Protein AF-A0A651EY74-F1 (afdb_monomer_lite)

pLDDT: mean 70.33, std 15.28, range [47.41, 93.62]

Sequence (101 aa):
MESTLVLASSGMRDMDVFIMVAQLVGLLLIFLMLVGVPSYVVLRSKRESEQTKREIAAYVAEGSITPEQGIEMLKAMGSDRKGITARLMDSYEAGSGCSKR

Structure (mmCIF, N/CA/C/O backbone):
data_AF-A0A651EY74-F1
#
_entry.id   AF-A0A651EY74-F1
#
loop_
_atom_site.group_PDB
_atom_site.id
_atom_site.type_symbol
_atom_site.label_atom_id
_atom_site.label_alt_id
_atom_site.label_comp_id
_atom_site.label_asym_id
_atom_site.label_entity_id
_atom_site.label_seq_id
_atom_site.pdbx_PDB_ins_code
_atom_site.Cartn_x
_atom_site.Cartn_y
_atom_site.Cartn_z
_atom_site.occupancy
_atom_site.B_iso_or_equiv
_atom_site.auth_seq_id
_atom_site.auth_comp_id
_atom_site.auth_asym_id
_atom_site.auth_atom_id
_atom_site.pdbx_PDB_model_num
ATOM 1 N N . MET A 1 1 ? 41.252 28.414 -26.470 1.00 50.12 1 MET A N 1
ATOM 2 C CA . MET A 1 1 ? 39.778 28.280 -26.518 1.00 50.12 1 MET A CA 1
ATOM 3 C C . MET A 1 1 ? 39.433 27.201 -27.540 1.00 50.12 1 MET A C 1
ATOM 5 O O . MET A 1 1 ? 38.901 27.505 -28.593 1.00 50.12 1 MET A O 1
ATOM 9 N N . GLU A 1 2 ? 39.793 25.947 -27.256 1.00 52.22 2 GLU A N 1
ATOM 10 C CA . GLU A 1 2 ? 39.700 24.838 -28.232 1.00 52.22 2 GLU A CA 1
ATOM 11 C C . GLU A 1 2 ? 38.905 23.640 -27.679 1.00 52.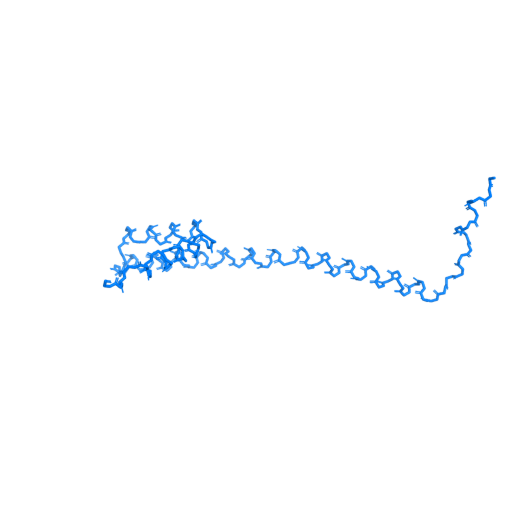22 2 GLU A C 1
ATOM 13 O O . GLU A 1 2 ? 38.902 22.554 -28.243 1.00 52.22 2 GLU A O 1
ATOM 18 N N . SER A 1 3 ?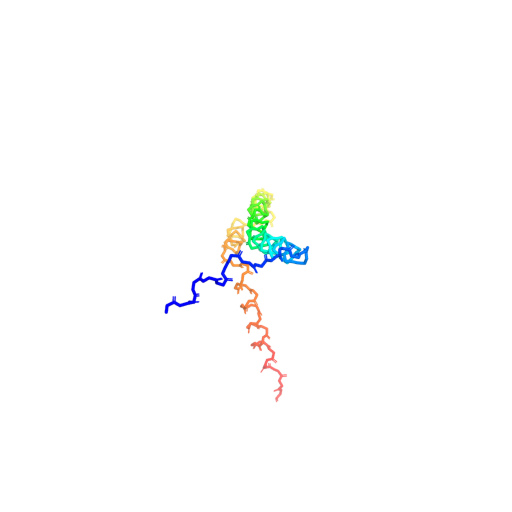 38.199 23.831 -26.560 1.00 53.38 3 SER A N 1
ATOM 19 C CA . SER A 1 3 ? 37.596 22.736 -25.785 1.00 53.38 3 SER A CA 1
ATOM 20 C C . SER A 1 3 ? 36.108 22.498 -26.066 1.00 53.38 3 SER A C 1
ATOM 22 O O . SER A 1 3 ? 35.521 21.599 -25.476 1.00 53.38 3 SER A O 1
ATOM 24 N N . THR A 1 4 ? 35.469 23.274 -26.943 1.00 56.44 4 THR A N 1
ATOM 25 C CA . THR A 1 4 ? 34.023 23.149 -27.219 1.00 56.44 4 THR A CA 1
ATOM 26 C C . THR A 1 4 ? 33.699 22.327 -28.470 1.00 56.44 4 THR A C 1
ATOM 28 O O . THR A 1 4 ? 32.534 22.024 -28.710 1.00 56.44 4 THR A O 1
ATOM 31 N N . LEU A 1 5 ? 34.710 21.891 -29.233 1.00 51.03 5 LEU A N 1
ATOM 32 C CA . LEU A 1 5 ? 34.552 21.118 -30.478 1.00 51.03 5 LEU A CA 1
ATOM 33 C C . LEU A 1 5 ? 34.592 19.590 -30.259 1.00 51.03 5 LEU A C 1
ATOM 35 O O . LEU A 1 5 ? 34.747 18.828 -31.202 1.00 51.03 5 LEU A O 1
ATOM 39 N N . VAL A 1 6 ? 34.445 19.113 -29.019 1.00 53.00 6 VAL A N 1
ATOM 40 C CA . VAL A 1 6 ? 34.452 17.666 -28.703 1.00 53.00 6 VAL A CA 1
ATOM 41 C C . VAL A 1 6 ? 33.044 17.046 -28.749 1.00 53.00 6 VAL A C 1
ATOM 43 O O . VAL A 1 6 ? 32.905 15.829 -28.740 1.00 53.00 6 VAL A O 1
ATOM 46 N N . LEU A 1 7 ? 31.978 17.846 -28.877 1.00 52.22 7 LEU A N 1
ATOM 47 C CA . LEU A 1 7 ? 30.594 17.342 -28.861 1.00 52.22 7 LEU A CA 1
ATOM 48 C C . LEU A 1 7 ? 29.949 17.123 -30.241 1.00 52.22 7 LEU A C 1
ATOM 50 O O . LEU A 1 7 ? 28.810 16.671 -30.298 1.00 52.22 7 LEU A O 1
ATOM 54 N N . ALA A 1 8 ? 30.642 17.406 -31.348 1.00 51.81 8 ALA A N 1
ATOM 55 C CA . ALA A 1 8 ? 30.048 17.323 -32.691 1.00 51.81 8 ALA A CA 1
ATOM 56 C C . ALA A 1 8 ? 30.471 16.095 -33.521 1.00 51.81 8 ALA A C 1
ATOM 58 O O . ALA A 1 8 ? 30.041 15.962 -34.661 1.00 51.81 8 ALA A O 1
ATOM 59 N N . SER A 1 9 ? 31.303 15.190 -32.993 1.00 56.38 9 SER A N 1
ATOM 60 C CA . SER A 1 9 ? 31.809 14.055 -33.777 1.00 56.38 9 SER A CA 1
ATOM 61 C C . SER A 1 9 ? 32.014 12.798 -32.934 1.00 56.38 9 SER A C 1
ATOM 63 O O . SER A 1 9 ? 33.112 12.250 -32.864 1.00 56.38 9 SER A O 1
ATOM 65 N N . SER A 1 10 ? 30.941 12.295 -32.333 1.00 54.91 10 SER A N 1
ATOM 66 C CA . SER A 1 10 ? 30.868 10.870 -32.012 1.00 54.91 10 SER A CA 1
ATOM 67 C C . SER A 1 10 ? 29.963 10.239 -33.052 1.00 54.91 10 SER A C 1
ATOM 69 O O . SER A 1 10 ? 28.744 10.376 -32.983 1.00 54.91 10 SER A O 1
ATOM 71 N N . GLY A 1 11 ? 30.568 9.597 -34.054 1.00 58.38 11 GLY A N 1
ATOM 72 C CA . GLY A 1 11 ? 29.848 8.691 -34.938 1.00 58.38 11 GLY A CA 1
ATOM 73 C C . GLY A 1 11 ? 29.050 7.729 -34.068 1.00 58.38 11 GLY A C 1
ATOM 74 O O . GLY A 1 11 ? 29.631 7.001 -33.265 1.00 58.38 11 GLY A O 1
ATOM 75 N N . MET A 1 12 ? 27.728 7.824 -34.174 1.00 59.19 12 MET A N 1
ATOM 76 C CA . MET A 1 12 ? 26.759 7.050 -33.411 1.00 59.19 12 MET A CA 1
ATOM 77 C C . MET A 1 12 ? 26.998 5.571 -33.728 1.00 59.19 12 MET A C 1
ATOM 79 O O . MET A 1 12 ? 26.537 5.060 -34.745 1.00 59.19 12 MET A O 1
ATOM 83 N N . ARG A 1 13 ? 27.804 4.892 -32.910 1.00 69.06 13 ARG A N 1
ATOM 84 C CA . ARG A 1 13 ? 27.929 3.437 -32.973 1.00 69.06 13 ARG A CA 1
ATOM 85 C C . ARG A 1 13 ? 26.630 2.884 -32.413 1.00 69.06 13 ARG A C 1
ATOM 87 O O . ARG A 1 13 ? 26.145 3.403 -31.410 1.00 69.06 13 ARG A O 1
ATOM 94 N N . ASP A 1 14 ? 26.086 1.828 -33.012 1.00 74.06 14 ASP A N 1
ATOM 95 C CA . ASP A 1 14 ? 24.843 1.200 -32.541 1.00 74.06 14 ASP A CA 1
ATOM 96 C C . ASP A 1 14 ? 24.860 0.933 -31.022 1.00 74.06 14 ASP A C 1
ATOM 98 O O . ASP A 1 14 ? 23.845 1.085 -30.347 1.00 74.06 14 ASP A O 1
ATOM 102 N N . MET A 1 15 ? 26.039 0.648 -30.448 1.00 71.88 15 MET A N 1
ATOM 103 C CA . MET A 1 15 ? 26.236 0.507 -29.000 1.00 71.88 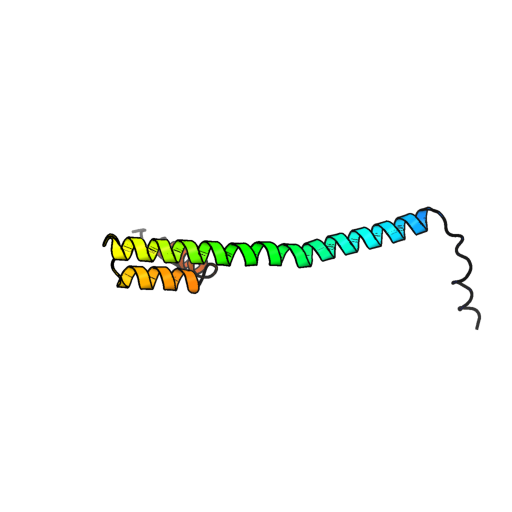15 MET A CA 1
ATOM 104 C C . MET A 1 15 ? 25.824 1.729 -28.164 1.00 71.88 15 MET A C 1
ATOM 106 O O . MET A 1 15 ? 25.258 1.539 -27.092 1.00 71.88 15 MET A O 1
ATOM 110 N N . ASP A 1 16 ? 26.065 2.960 -28.619 1.00 81.12 16 ASP A N 1
ATOM 111 C CA . ASP A 1 16 ? 25.702 4.170 -27.865 1.00 81.12 16 ASP A CA 1
ATOM 112 C C . ASP A 1 16 ? 24.172 4.348 -27.814 1.00 81.12 16 ASP A C 1
ATOM 114 O O . ASP A 1 16 ? 23.613 4.744 -26.787 1.00 81.12 16 ASP A O 1
ATOM 118 N N . VAL A 1 17 ? 23.476 3.956 -28.890 1.00 81.75 17 VAL A N 1
ATOM 119 C CA . VAL A 1 17 ? 22.006 3.924 -28.944 1.00 81.75 17 VAL A CA 1
ATOM 120 C C . VAL A 1 17 ? 21.460 2.854 -27.997 1.00 81.75 17 VAL A C 1
ATOM 122 O O . VAL A 1 17 ? 20.540 3.133 -27.226 1.00 81.75 17 VAL A O 1
ATOM 125 N N . PHE A 1 18 ? 22.054 1.655 -27.982 1.00 83.06 18 PHE A N 1
ATOM 126 C CA . PHE A 1 18 ? 21.669 0.597 -27.042 1.00 83.06 18 PHE A CA 1
ATOM 127 C C . PHE A 1 18 ? 21.844 1.022 -25.581 1.00 83.06 18 PHE A C 1
ATOM 129 O O . PHE A 1 18 ? 20.960 0.759 -24.766 1.00 83.06 18 PHE A O 1
ATOM 136 N N . ILE A 1 19 ? 22.942 1.709 -25.251 1.00 87.50 19 ILE A N 1
ATOM 137 C CA . ILE A 1 19 ? 23.200 2.202 -23.892 1.00 87.50 19 ILE A CA 1
ATOM 138 C C . ILE A 1 19 ? 22.159 3.254 -23.494 1.00 87.50 19 ILE A C 1
ATOM 140 O O . ILE A 1 19 ? 21.580 3.147 -22.413 1.00 87.50 19 ILE A O 1
ATOM 144 N N . MET A 1 20 ? 21.844 4.219 -24.367 1.00 86.44 20 MET A N 1
ATOM 145 C CA . MET A 1 20 ? 20.798 5.213 -24.085 1.00 86.44 20 MET A CA 1
ATOM 146 C C . MET A 1 20 ? 19.430 4.567 -23.845 1.00 86.44 20 MET A C 1
ATOM 148 O O . MET A 1 20 ? 18.743 4.916 -22.884 1.00 86.44 20 MET A O 1
ATOM 152 N N . VAL A 1 21 ? 19.038 3.612 -24.694 1.00 88.00 21 VAL A N 1
ATOM 153 C CA . VAL A 1 21 ? 17.749 2.917 -24.572 1.00 88.00 21 VAL A CA 1
ATOM 154 C C . VAL A 1 21 ? 17.701 2.086 -23.289 1.00 88.00 21 VAL A C 1
ATOM 156 O O . VAL A 1 21 ? 16.714 2.154 -22.556 1.00 88.00 21 VAL A O 1
ATOM 159 N N . ALA A 1 22 ? 18.773 1.358 -22.965 1.00 88.88 22 ALA A N 1
ATOM 160 C CA . ALA A 1 22 ? 18.861 0.567 -21.741 1.00 88.88 22 ALA A CA 1
ATOM 161 C C . ALA A 1 22 ? 18.746 1.439 -20.479 1.00 88.88 22 ALA A C 1
ATOM 163 O O . ALA A 1 22 ? 18.013 1.087 -19.552 1.00 88.88 22 ALA A O 1
ATOM 164 N N . GLN A 1 23 ? 19.401 2.604 -20.464 1.00 91.25 23 GLN A N 1
ATOM 165 C CA . GLN A 1 23 ? 19.328 3.557 -19.354 1.00 91.25 23 GLN A CA 1
ATOM 166 C C . GLN A 1 23 ? 17.892 4.061 -19.135 1.00 91.25 23 GLN A C 1
ATOM 168 O O . GLN A 1 23 ? 17.421 4.158 -18.000 1.00 91.25 23 GLN A O 1
ATOM 173 N N . LEU A 1 24 ? 17.186 4.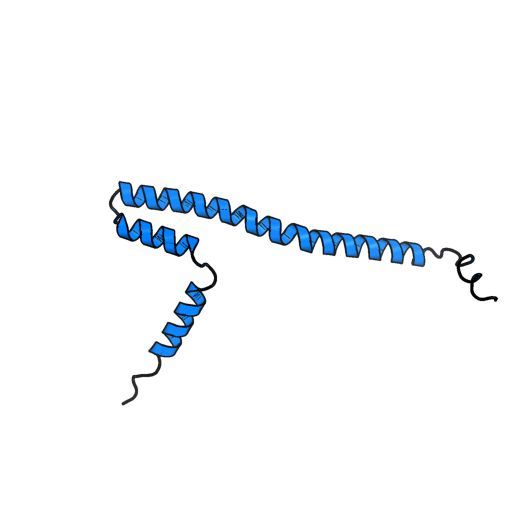361 -20.228 1.00 91.62 24 LEU A N 1
ATOM 174 C CA . LEU A 1 24 ? 15.840 4.930 -20.205 1.00 91.62 24 LEU A CA 1
ATOM 175 C C . LEU A 1 24 ? 14.802 3.895 -19.747 1.00 91.62 24 LEU A C 1
ATOM 177 O O . LEU A 1 24 ? 13.961 4.196 -18.899 1.00 91.62 24 LEU A O 1
ATOM 181 N N . VAL A 1 25 ? 14.917 2.651 -20.225 1.00 93.62 25 VAL A N 1
ATOM 182 C CA . VAL A 1 25 ? 14.091 1.523 -19.761 1.00 93.62 25 VAL A CA 1
ATOM 183 C C . VAL A 1 25 ? 14.360 1.215 -18.286 1.00 93.62 25 VAL A C 1
ATOM 185 O O . VAL A 1 25 ? 13.417 1.028 -17.517 1.00 93.62 25 VAL A O 1
ATOM 188 N N . GLY A 1 26 ? 15.627 1.212 -17.863 1.00 92.75 26 GLY A N 1
ATOM 189 C CA . GLY A 1 26 ? 16.004 0.979 -16.469 1.00 92.75 26 GLY A CA 1
ATOM 190 C C . GLY A 1 26 ? 15.419 2.025 -15.517 1.00 92.75 26 GLY A C 1
ATOM 191 O O . GLY A 1 26 ? 14.793 1.670 -14.517 1.00 92.75 26 GLY A O 1
ATOM 192 N N . LEU A 1 27 ? 15.548 3.312 -15.854 1.00 92.38 27 LEU A N 1
ATOM 193 C CA . LEU A 1 27 ? 14.967 4.401 -15.063 1.00 92.38 27 LEU A CA 1
ATOM 194 C C . LEU A 1 27 ? 13.439 4.325 -15.005 1.00 92.38 27 LEU A C 1
ATOM 196 O O . LEU A 1 27 ? 12.862 4.531 -13.938 1.00 92.38 27 LEU A O 1
ATOM 200 N N . LEU A 1 28 ? 12.783 3.978 -16.116 1.00 90.88 28 LEU A N 1
ATOM 201 C CA . LEU A 1 28 ? 11.333 3.806 -16.161 1.00 90.88 28 LEU A CA 1
ATOM 202 C C . LEU A 1 28 ? 10.865 2.679 -15.228 1.00 90.88 28 LEU A C 1
ATOM 204 O O . LEU A 1 28 ? 9.906 2.862 -14.482 1.00 90.88 28 LEU A O 1
ATOM 208 N N . LEU A 1 29 ? 11.552 1.533 -15.224 1.00 87.62 29 LEU A N 1
ATOM 209 C CA . LEU A 1 29 ? 11.224 0.410 -14.340 1.00 87.62 29 LEU A CA 1
ATOM 210 C C . LEU A 1 29 ? 11.415 0.762 -12.861 1.00 87.62 29 LEU A C 1
ATOM 212 O O . LEU A 1 29 ? 10.554 0.445 -12.039 1.00 87.62 29 LEU A O 1
ATOM 216 N N . ILE A 1 30 ? 12.508 1.452 -12.524 1.00 87.56 30 ILE A N 1
ATOM 217 C CA . ILE A 1 30 ? 12.771 1.925 -11.157 1.00 87.56 30 ILE A CA 1
ATOM 218 C C . ILE A 1 30 ? 11.676 2.904 -10.717 1.00 87.56 30 ILE A C 1
ATOM 220 O O . ILE A 1 30 ? 11.141 2.780 -9.614 1.00 87.56 30 ILE A O 1
ATOM 224 N N . PHE A 1 31 ? 11.288 3.834 -11.590 1.00 87.31 31 PHE A N 1
ATOM 225 C CA . PHE A 1 31 ? 10.217 4.790 -11.324 1.00 87.31 31 PHE A CA 1
ATOM 226 C C . PHE A 1 31 ? 8.861 4.097 -11.118 1.00 87.31 31 PHE A C 1
ATOM 228 O O . PHE A 1 31 ? 8.149 4.395 -10.159 1.00 87.31 31 PHE A O 1
ATOM 235 N N . LEU A 1 32 ? 8.524 3.115 -11.960 1.00 82.50 32 LEU A N 1
ATOM 236 C CA . LEU A 1 32 ? 7.304 2.316 -11.820 1.00 82.50 32 LEU A CA 1
ATOM 237 C C . LEU A 1 32 ? 7.288 1.498 -10.524 1.00 82.50 32 LEU A C 1
ATOM 239 O O . LEU A 1 32 ? 6.242 1.401 -9.889 1.00 82.50 32 LEU A O 1
ATOM 243 N N . MET A 1 33 ? 8.426 0.952 -10.093 1.00 80.44 33 MET A N 1
ATOM 244 C CA . MET A 1 33 ? 8.542 0.275 -8.796 1.00 80.44 33 MET A CA 1
ATOM 245 C C . MET A 1 33 ? 8.345 1.250 -7.629 1.00 80.44 33 MET A C 1
ATOM 247 O O . MET A 1 33 ? 7.576 0.967 -6.713 1.00 80.44 33 MET A O 1
ATOM 251 N N . LEU A 1 34 ? 8.969 2.428 -7.678 1.00 76.81 34 LEU A N 1
ATOM 252 C CA . LEU A 1 34 ? 8.841 3.449 -6.634 1.00 76.81 34 LEU A CA 1
ATOM 253 C C . LEU A 1 34 ? 7.408 3.980 -6.489 1.00 76.81 34 LEU A C 1
ATOM 255 O O . LEU A 1 34 ? 6.951 4.201 -5.371 1.00 76.81 34 LEU A O 1
ATOM 259 N N . VAL A 1 35 ? 6.691 4.171 -7.599 1.00 75.69 35 VAL A N 1
ATOM 260 C CA . VAL A 1 35 ? 5.328 4.736 -7.601 1.00 75.69 35 VAL A CA 1
ATOM 261 C C . VAL A 1 35 ? 4.246 3.652 -7.461 1.00 75.69 35 VAL A C 1
ATOM 263 O O . VAL A 1 35 ? 3.214 3.862 -6.813 1.00 75.69 35 VAL A O 1
ATOM 266 N N . GLY A 1 36 ? 4.472 2.470 -8.036 1.00 62.06 36 GLY A N 1
ATOM 267 C CA . GLY A 1 36 ? 3.505 1.371 -8.082 1.00 62.06 36 GLY A CA 1
ATOM 268 C C . GLY A 1 36 ? 3.394 0.583 -6.776 1.00 62.06 36 GLY A C 1
ATOM 269 O O . GLY A 1 36 ? 2.288 0.229 -6.363 1.00 62.06 36 GLY A O 1
ATOM 270 N N . VAL A 1 37 ? 4.511 0.354 -6.081 1.00 61.00 37 VAL A N 1
ATOM 271 C CA . VAL A 1 37 ? 4.538 -0.419 -4.827 1.00 61.00 37 VAL A CA 1
ATOM 272 C C . VAL A 1 37 ? 3.737 0.241 -3.689 1.00 61.00 37 VAL A C 1
ATOM 274 O O . VAL A 1 37 ? 2.907 -0.451 -3.089 1.00 61.00 37 VAL A O 1
ATOM 277 N N . PRO A 1 38 ? 3.879 1.548 -3.381 1.00 56.09 38 PRO A N 1
ATOM 278 C CA . PRO A 1 38 ? 3.104 2.157 -2.298 1.00 56.09 38 PRO A CA 1
ATOM 279 C C . PRO A 1 38 ? 1.604 2.229 -2.621 1.00 56.09 38 PRO A C 1
ATOM 281 O O . PRO A 1 38 ? 0.772 2.072 -1.726 1.00 56.09 38 PRO A O 1
ATOM 284 N N . SER A 1 39 ? 1.240 2.383 -3.897 1.00 51.72 39 SER A N 1
ATOM 285 C CA . SER A 1 39 ? -0.162 2.456 -4.326 1.00 51.72 39 SER A CA 1
ATOM 286 C C . SER A 1 39 ? -0.903 1.126 -4.142 1.00 51.72 39 SER A C 1
ATOM 288 O O . SER A 1 39 ? -2.065 1.113 -3.730 1.00 51.72 39 SER A O 1
ATOM 290 N N . TYR A 1 40 ? -0.232 -0.006 -4.375 1.00 53.22 40 TYR A N 1
ATOM 291 C CA . TYR A 1 40 ? -0.853 -1.327 -4.252 1.00 53.22 40 TYR A CA 1
ATOM 292 C C . TYR A 1 40 ? -1.160 -1.708 -2.793 1.00 53.22 40 TYR A C 1
ATOM 294 O O . TYR A 1 40 ? -2.204 -2.293 -2.496 1.00 53.22 40 TYR A O 1
ATOM 302 N N . VAL A 1 41 ? -0.283 -1.331 -1.858 1.00 54.56 41 VAL A N 1
ATOM 303 C CA . VAL A 1 41 ? -0.434 -1.662 -0.430 1.00 54.56 41 VAL A CA 1
ATOM 304 C C . VAL A 1 41 ? -1.473 -0.763 0.254 1.00 54.56 41 VAL A C 1
ATOM 306 O O . VAL A 1 41 ? -2.256 -1.233 1.081 1.00 54.56 41 VAL A O 1
ATOM 309 N N . VAL A 1 42 ? -1.549 0.517 -0.124 1.00 53.31 42 VAL A N 1
ATOM 310 C CA . VAL A 1 42 ? -2.488 1.475 0.488 1.00 53.31 42 VAL A CA 1
ATOM 311 C C . VAL A 1 42 ? -3.942 1.210 0.076 1.00 53.31 42 VAL A C 1
ATOM 313 O O . VAL A 1 42 ? -4.851 1.373 0.893 1.00 53.31 42 VAL A O 1
ATOM 316 N N . LEU A 1 43 ? -4.186 0.753 -1.156 1.00 52.88 43 LEU A N 1
ATOM 317 C CA . LEU A 1 43 ? -5.547 0.486 -1.641 1.00 52.88 43 LEU A CA 1
ATOM 318 C C . LEU A 1 43 ? -6.179 -0.778 -1.034 1.00 52.88 43 LEU A C 1
ATOM 320 O O . LEU A 1 43 ? -7.395 -0.803 -0.835 1.00 52.88 43 LEU A O 1
ATOM 324 N N . ARG A 1 44 ? -5.391 -1.806 -0.683 1.00 51.72 44 ARG A N 1
ATOM 325 C CA . ARG A 1 44 ? -5.922 -3.008 -0.007 1.00 51.72 44 ARG A CA 1
ATOM 326 C C . ARG A 1 44 ? -6.321 -2.755 1.445 1.00 51.72 44 ARG A C 1
ATOM 328 O O . ARG A 1 44 ? -7.373 -3.224 1.869 1.00 51.72 44 ARG A O 1
ATOM 335 N N . SER A 1 45 ? -5.538 -1.961 2.173 1.00 54.62 45 SER A N 1
ATOM 336 C CA . SER A 1 45 ? -5.749 -1.731 3.611 1.00 54.62 45 SER A CA 1
ATOM 337 C C . SER A 1 45 ? -7.121 -1.114 3.932 1.00 54.62 45 SER A C 1
ATOM 339 O O . SER A 1 45 ? -7.757 -1.457 4.930 1.00 54.62 45 SER A O 1
ATOM 341 N N . LYS A 1 46 ? -7.647 -0.256 3.044 1.00 57.84 46 LYS A N 1
ATOM 342 C CA . LYS A 1 46 ? -8.965 0.370 3.241 1.00 57.84 46 LYS A CA 1
ATOM 343 C C . LYS A 1 46 ? -10.122 -0.629 3.152 1.00 57.84 46 LYS A C 1
ATOM 345 O O . LYS A 1 46 ? -11.043 -0.544 3.956 1.00 57.84 46 LYS A O 1
ATOM 350 N N . ARG A 1 47 ? -10.061 -1.591 2.224 1.00 60.88 47 ARG A N 1
ATOM 351 C CA . ARG A 1 47 ? -11.144 -2.573 2.026 1.00 60.88 47 ARG A CA 1
ATOM 352 C C . ARG A 1 47 ? -11.227 -3.579 3.169 1.00 60.88 47 ARG A C 1
ATOM 354 O O . ARG A 1 47 ? -12.322 -3.860 3.642 1.00 60.88 47 ARG A O 1
ATOM 361 N N . GLU A 1 48 ? -10.079 -4.060 3.641 1.00 64.25 48 GLU A N 1
ATOM 362 C CA . GLU A 1 48 ? -10.013 -4.998 4.772 1.00 64.25 48 GLU A CA 1
ATOM 363 C C . GLU A 1 48 ? -10.590 -4.364 6.047 1.00 64.25 48 GLU A C 1
ATOM 365 O O . GLU A 1 48 ? -11.396 -4.969 6.748 1.00 64.25 48 GLU A O 1
ATOM 370 N N . SER A 1 49 ? -10.263 -3.092 6.291 1.00 71.25 49 SER A N 1
ATOM 371 C CA . SER A 1 49 ? -10.750 -2.347 7.458 1.00 71.25 49 SER A CA 1
ATOM 372 C C . SER A 1 49 ? -12.272 -2.175 7.465 1.00 71.25 49 SER A C 1
ATOM 374 O O . SER A 1 49 ? -12.902 -2.183 8.521 1.00 71.25 49 SER A O 1
ATOM 376 N N . GLU A 1 50 ? -12.878 -1.971 6.295 1.00 75.31 50 GLU A N 1
ATOM 377 C CA . GLU A 1 50 ? -14.328 -1.799 6.178 1.00 75.31 50 GLU A CA 1
ATOM 378 C C . GLU A 1 50 ? -15.093 -3.108 6.381 1.00 75.31 50 GLU A C 1
ATOM 380 O O . GLU A 1 50 ? -16.176 -3.086 6.965 1.00 75.31 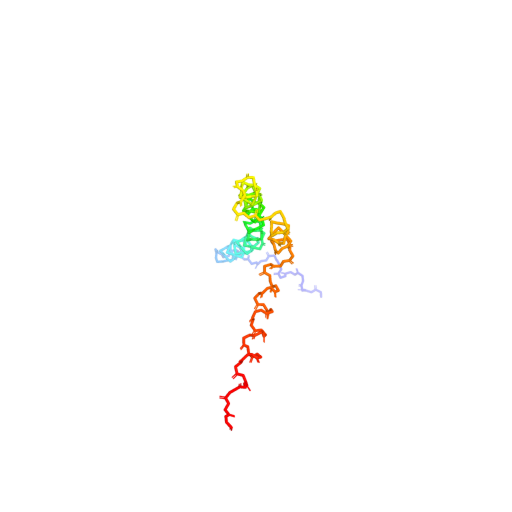50 GLU A O 1
ATOM 385 N N . GLN A 1 51 ? -14.535 -4.239 5.944 1.00 79.62 51 GLN A N 1
ATOM 386 C CA . GLN A 1 51 ? -15.143 -5.554 6.150 1.00 79.62 51 GLN A CA 1
ATOM 387 C C . GLN A 1 51 ? -15.139 -5.943 7.629 1.00 79.62 51 GLN A C 1
ATOM 389 O O . GLN A 1 51 ? -16.201 -6.226 8.180 1.00 79.62 51 GLN A O 1
ATOM 394 N N . THR A 1 52 ? -14.000 -5.825 8.315 1.00 81.50 52 THR A N 1
ATOM 395 C CA . THR A 1 52 ? -13.910 -6.186 9.738 1.00 81.50 52 THR A CA 1
ATOM 396 C C . THR A 1 52 ? -14.799 -5.311 10.628 1.00 81.50 52 THR A C 1
ATOM 398 O O . THR A 1 52 ? -15.386 -5.802 11.587 1.00 81.50 52 THR A O 1
ATOM 401 N N . LYS A 1 53 ? -15.001 -4.027 10.293 1.00 84.44 53 LYS A N 1
ATOM 402 C CA . LYS A 1 53 ? -15.968 -3.162 11.002 1.00 84.44 53 LYS A CA 1
ATOM 403 C C . LYS A 1 53 ? -17.401 -3.693 10.933 1.00 84.44 53 LYS A C 1
ATOM 405 O O . LYS A 1 53 ? -18.140 -3.580 11.908 1.00 84.44 53 LYS A O 1
ATOM 410 N N . ARG A 1 54 ? -17.799 -4.250 9.785 1.00 85.56 54 ARG A N 1
ATOM 411 C CA . ARG A 1 54 ? -19.136 -4.831 9.591 1.00 85.56 54 ARG A CA 1
ATOM 412 C C . ARG A 1 54 ? -19.286 -6.147 10.342 1.00 85.56 54 ARG A C 1
ATOM 414 O O . ARG A 1 54 ? -20.338 -6.385 10.918 1.00 85.56 54 ARG A O 1
ATOM 421 N N . GLU A 1 55 ? -18.234 -6.955 10.375 1.00 87.12 55 GLU A N 1
ATOM 422 C CA . GLU A 1 55 ? -18.205 -8.207 11.137 1.00 87.12 55 GLU A CA 1
ATOM 423 C C . GLU A 1 55 ? -18.323 -7.947 12.641 1.00 87.12 55 GLU A C 1
ATOM 425 O O . GLU A 1 55 ? -19.170 -8.542 13.297 1.00 87.12 55 GLU A O 1
ATOM 430 N N . ILE A 1 56 ? -17.564 -6.984 13.179 1.00 86.12 56 ILE A N 1
ATOM 431 C CA . ILE A 1 56 ? -17.668 -6.590 14.593 1.00 86.12 56 ILE A CA 1
ATOM 432 C C . ILE A 1 56 ? -19.091 -6.113 14.918 1.00 86.12 56 ILE A C 1
ATOM 434 O O . ILE A 1 56 ? -19.643 -6.490 15.947 1.00 86.12 56 ILE A O 1
ATOM 438 N N . ALA A 1 57 ? -19.717 -5.329 14.034 1.00 87.25 57 ALA A N 1
ATOM 439 C CA . ALA A 1 57 ? -21.099 -4.890 14.229 1.00 87.25 57 ALA A CA 1
ATOM 440 C C . ALA A 1 57 ? -22.099 -6.061 14.226 1.00 87.25 57 ALA A C 1
ATOM 442 O O . ALA A 1 57 ? -23.039 -6.049 15.020 1.00 87.25 57 ALA A O 1
ATOM 443 N N . ALA A 1 58 ? -21.887 -7.073 13.379 1.00 91.56 58 ALA A N 1
ATOM 444 C CA . ALA A 1 58 ? -22.708 -8.281 13.366 1.00 91.56 58 ALA A CA 1
ATOM 445 C C . ALA A 1 58 ? -22.553 -9.074 14.673 1.00 91.56 58 ALA A C 1
ATOM 447 O O . ALA A 1 58 ? -23.556 -9.404 15.292 1.00 91.56 58 ALA A O 1
ATOM 448 N N . TYR A 1 59 ? -21.325 -9.276 15.160 1.00 87.50 59 TYR A N 1
ATOM 449 C CA . TYR A 1 59 ? -21.074 -9.981 16.424 1.00 87.50 59 TYR A CA 1
ATOM 450 C C . TYR A 1 59 ? -21.644 -9.260 17.651 1.00 87.50 59 TYR A C 1
ATOM 452 O O . TYR A 1 59 ? -22.119 -9.902 18.588 1.00 87.50 59 TYR A O 1
ATOM 460 N N . VAL A 1 60 ? -21.654 -7.924 17.636 1.00 88.38 60 VAL A N 1
ATOM 461 C CA . VAL A 1 60 ? -22.317 -7.129 18.679 1.00 88.38 60 VAL A CA 1
ATOM 462 C C . VAL A 1 60 ? -23.842 -7.257 18.582 1.00 88.38 60 VAL A C 1
ATOM 464 O O . VAL A 1 60 ? -24.506 -7.381 19.607 1.00 88.38 60 VAL A O 1
ATOM 467 N N . ALA A 1 61 ? -24.409 -7.271 17.371 1.00 88.12 61 ALA A N 1
ATOM 468 C CA . ALA A 1 61 ? -25.849 -7.447 17.165 1.00 88.12 61 ALA A CA 1
ATOM 469 C C . ALA A 1 61 ? -26.336 -8.868 17.510 1.00 88.12 61 ALA A C 1
ATOM 471 O O . ALA A 1 61 ? -27.437 -9.033 18.029 1.00 88.12 61 ALA A O 1
ATOM 472 N N . GLU A 1 62 ? -25.510 -9.881 17.250 1.00 85.69 62 GLU A N 1
ATOM 473 C CA . GLU A 1 62 ? -25.743 -11.280 17.628 1.00 85.69 62 GLU A CA 1
ATOM 474 C C . GLU A 1 62 ? -25.511 -11.530 19.128 1.00 85.69 62 GLU A C 1
ATOM 476 O O . GLU A 1 62 ? -25.958 -12.544 19.661 1.00 85.69 62 GLU A O 1
ATOM 481 N N . GLY A 1 63 ? -24.831 -10.606 19.820 1.00 88.25 63 GLY A N 1
ATOM 482 C CA . GLY A 1 63 ? -24.528 -10.695 21.248 1.00 88.25 63 GLY A CA 1
ATOM 483 C C . GLY A 1 63 ? -23.381 -11.648 21.595 1.00 88.25 63 GLY A C 1
ATOM 484 O O . GLY A 1 63 ? -23.201 -11.982 22.765 1.00 88.25 63 GLY A O 1
ATOM 485 N N . SER A 1 64 ? -22.596 -12.087 20.608 1.00 85.00 64 SER A N 1
ATOM 486 C CA . SER A 1 64 ? -21.404 -12.919 20.821 1.00 85.00 64 SER A CA 1
ATOM 487 C C . SER A 1 64 ? -20.198 -12.109 21.312 1.00 85.00 64 SER A C 1
ATOM 489 O O . SER A 1 64 ? -19.262 -12.677 21.874 1.00 85.00 64 SER A O 1
ATOM 491 N N . ILE A 1 65 ? -20.234 -10.783 21.136 1.00 87.69 65 ILE A N 1
ATOM 492 C CA . ILE A 1 65 ? -19.243 -9.817 21.625 1.00 87.69 65 ILE A CA 1
ATOM 493 C C . ILE A 1 65 ? -19.973 -8.665 22.327 1.00 87.69 65 ILE A C 1
ATOM 495 O O . ILE A 1 65 ? -21.008 -8.199 21.849 1.00 87.69 65 ILE A O 1
ATOM 499 N N . THR A 1 66 ? -19.432 -8.170 23.446 1.00 90.62 66 THR A N 1
ATOM 500 C CA . THR A 1 66 ? -20.007 -6.994 24.120 1.00 90.62 66 THR A CA 1
ATOM 501 C C . THR A 1 66 ? -19.644 -5.701 23.377 1.00 90.62 66 THR A C 1
ATOM 503 O O . THR A 1 66 ? -18.569 -5.610 22.774 1.00 90.62 66 THR A O 1
ATOM 506 N N . PRO A 1 67 ? -20.496 -4.663 23.404 1.00 86.31 67 PRO A N 1
ATOM 507 C CA . PRO A 1 67 ? -20.204 -3.404 22.719 1.00 86.31 67 PRO A CA 1
ATOM 508 C C . PRO A 1 67 ? -18.880 -2.768 23.176 1.00 86.31 67 PRO A C 1
ATOM 510 O O . PRO A 1 67 ? -18.164 -2.196 22.356 1.00 86.31 67 PRO A O 1
ATOM 513 N N . GLU A 1 68 ? -18.496 -2.931 24.443 1.00 87.94 68 GLU A N 1
ATOM 514 C CA . GLU A 1 68 ? -17.216 -2.462 24.987 1.00 87.94 68 GLU A CA 1
ATOM 515 C C . GLU A 1 68 ? -16.027 -3.173 24.327 1.00 87.94 68 GLU A C 1
ATOM 517 O O . GLU A 1 68 ? -15.078 -2.518 23.892 1.00 87.94 68 GLU A O 1
ATOM 522 N N . GLN A 1 69 ? -16.108 -4.500 24.182 1.00 84.44 69 GLN A N 1
ATOM 523 C CA . GLN A 1 69 ? -15.096 -5.299 23.487 1.00 84.44 69 GLN A CA 1
ATOM 524 C C . GLN A 1 69 ? -15.028 -4.946 21.995 1.00 84.44 69 GLN A C 1
ATOM 526 O O . GLN A 1 69 ? -13.939 -4.853 21.430 1.00 84.44 69 GLN A O 1
ATOM 531 N N . GLY A 1 70 ? -16.168 -4.670 21.355 1.00 83.81 70 GLY A N 1
ATOM 532 C CA . GLY A 1 70 ? -16.212 -4.200 19.968 1.00 83.81 70 GLY A CA 1
ATOM 533 C C . GLY A 1 70 ? -15.504 -2.854 19.772 1.00 83.81 70 GLY A C 1
ATOM 534 O O . GLY A 1 70 ? -14.740 -2.686 18.818 1.00 83.81 70 GLY A O 1
ATOM 535 N N . ILE A 1 71 ? -15.690 -1.904 20.696 1.00 85.50 71 ILE A N 1
ATOM 536 C CA . ILE A 1 71 ? -14.995 -0.605 20.683 1.00 85.50 71 ILE A CA 1
ATOM 537 C C . ILE A 1 71 ? -13.480 -0.795 20.848 1.00 85.50 71 ILE A C 1
ATOM 539 O O . ILE A 1 71 ? -12.699 -0.132 20.159 1.00 85.50 71 ILE A O 1
ATOM 543 N N . GLU A 1 72 ? -13.052 -1.712 21.717 1.00 84.50 72 GLU A N 1
ATOM 544 C CA . GLU A 1 72 ? -11.637 -2.030 21.924 1.00 84.50 72 GLU A CA 1
ATOM 545 C C . GLU A 1 72 ? -10.996 -2.655 20.675 1.00 84.50 72 GLU A C 1
ATOM 547 O O . GLU A 1 72 ? -9.931 -2.208 20.241 1.00 84.50 72 GLU A O 1
ATOM 552 N N . MET A 1 73 ? -11.679 -3.604 20.026 1.00 82.38 73 MET A N 1
ATOM 553 C CA . MET A 1 73 ? -11.231 -4.212 18.767 1.00 82.38 73 MET A CA 1
ATOM 554 C C . MET A 1 73 ? -11.100 -3.176 17.644 1.00 82.38 73 MET A C 1
ATOM 556 O O . MET A 1 73 ? -10.091 -3.144 16.936 1.00 82.38 73 MET A O 1
ATOM 560 N N . LEU A 1 74 ? -12.075 -2.272 17.511 1.00 83.81 74 LEU A N 1
ATOM 561 C CA . LEU A 1 74 ? -12.033 -1.181 16.533 1.00 83.81 74 LEU A CA 1
ATOM 562 C C . LEU A 1 74 ? -10.871 -0.212 16.790 1.00 83.81 74 LEU A C 1
ATOM 564 O O . LEU A 1 74 ? -10.224 0.251 15.845 1.00 83.81 74 LEU A O 1
ATOM 568 N N . LYS A 1 75 ? -10.582 0.080 18.063 1.00 82.19 75 LYS A N 1
ATOM 569 C CA . LYS A 1 75 ? -9.483 0.959 18.473 1.00 82.19 75 LYS A CA 1
ATOM 570 C C . LYS A 1 75 ? -8.118 0.316 18.222 1.00 82.19 75 LYS A C 1
ATOM 572 O O . LYS A 1 75 ? -7.232 0.980 17.687 1.00 82.19 75 LYS A O 1
ATOM 577 N N . ALA A 1 76 ? -7.965 -0.974 18.521 1.00 79.75 76 ALA A N 1
ATOM 578 C CA . ALA A 1 76 ? -6.756 -1.739 18.211 1.00 79.75 76 ALA A CA 1
ATOM 579 C C . ALA A 1 76 ? -6.472 -1.776 16.698 1.00 79.75 76 ALA A C 1
ATOM 581 O O . ALA A 1 76 ? -5.322 -1.647 16.278 1.00 79.75 76 ALA A O 1
ATOM 582 N N . MET A 1 77 ? -7.524 -1.860 15.875 1.00 71.31 77 MET A N 1
ATOM 583 C CA . MET A 1 77 ? -7.410 -1.881 14.416 1.00 71.31 77 MET A CA 1
ATOM 584 C C . MET A 1 77 ? -6.968 -0.535 13.817 1.00 71.31 77 MET A C 1
ATOM 586 O O . MET A 1 77 ? -6.264 -0.508 12.808 1.00 71.31 77 MET A O 1
ATOM 590 N N . GLY A 1 78 ? -7.375 0.582 14.430 1.00 65.75 78 GLY A N 1
ATOM 591 C CA . GLY A 1 78 ? -7.004 1.933 13.999 1.00 65.75 78 GLY A CA 1
ATOM 592 C C . GLY A 1 78 ? -5.652 2.419 14.528 1.00 65.75 78 GLY A C 1
ATOM 593 O O . GLY A 1 78 ? -5.031 3.264 13.884 1.00 65.75 78 GLY A O 1
ATOM 594 N N . SER A 1 79 ? -5.200 1.912 15.681 1.00 60.69 79 SER A N 1
ATOM 595 C CA . SER A 1 79 ? -4.024 2.459 16.361 1.00 60.69 79 SER A CA 1
ATOM 596 C C . SER A 1 79 ? -2.688 1.860 15.953 1.00 60.69 79 SER A C 1
ATOM 598 O O . SER A 1 79 ? -1.741 2.637 15.911 1.00 60.69 79 SER A O 1
ATOM 600 N N . ASP A 1 80 ? -2.532 0.561 15.668 1.00 56.06 80 ASP A N 1
ATOM 601 C CA . ASP A 1 80 ? -1.184 0.096 15.317 1.00 56.06 80 ASP A CA 1
ATOM 602 C C . ASP A 1 80 ? -1.075 -1.336 14.775 1.00 56.06 80 ASP A C 1
ATOM 604 O O . ASP A 1 80 ? -1.140 -2.311 15.519 1.00 56.06 80 ASP A O 1
ATOM 608 N N . ARG A 1 81 ? -0.763 -1.473 13.481 1.00 53.28 81 ARG A N 1
ATOM 609 C CA . ARG A 1 81 ? -0.180 -2.714 12.935 1.00 53.28 81 ARG A CA 1
ATOM 610 C C . ARG A 1 81 ? 1.350 -2.764 13.158 1.00 53.28 81 ARG A C 1
ATOM 612 O O . ARG A 1 81 ? 1.956 -3.776 12.829 1.00 53.28 81 ARG A O 1
ATOM 619 N N . LYS A 1 82 ? 1.995 -1.705 13.687 1.00 52.50 82 LYS A N 1
ATOM 620 C CA . LYS A 1 82 ? 3.462 -1.624 13.879 1.00 52.50 82 LYS A CA 1
ATOM 621 C C . LYS A 1 82 ? 3.918 -1.658 15.349 1.00 52.50 82 LYS A C 1
ATOM 623 O O . LYS A 1 82 ? 5.010 -2.145 15.616 1.00 52.50 82 LYS A O 1
ATOM 628 N N . GLY A 1 83 ? 3.101 -1.208 16.298 1.00 49.00 83 GLY A N 1
ATOM 629 C CA . GLY A 1 83 ? 3.446 -1.143 17.728 1.00 49.00 83 GLY A CA 1
ATOM 630 C C . GLY A 1 83 ? 2.942 -2.299 18.596 1.00 49.00 83 GLY A C 1
ATOM 631 O O . GLY A 1 83 ? 3.506 -2.539 19.664 1.00 49.00 83 GLY A O 1
ATOM 632 N N . ILE A 1 84 ? 1.933 -3.063 18.157 1.00 54.94 84 ILE A N 1
ATOM 633 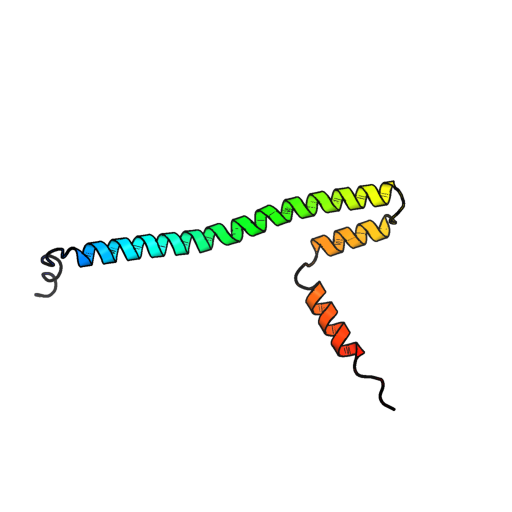C CA . ILE A 1 84 ? 1.414 -4.208 18.933 1.00 54.94 84 ILE A CA 1
ATOM 634 C C . ILE A 1 84 ? 2.437 -5.355 18.973 1.00 54.94 84 ILE A C 1
ATOM 636 O O . ILE A 1 84 ? 2.660 -5.934 20.031 1.00 54.94 84 ILE A O 1
ATOM 640 N N . THR A 1 85 ? 3.134 -5.633 17.866 1.00 59.22 85 THR A N 1
ATOM 641 C CA . THR A 1 85 ? 4.233 -6.617 17.838 1.00 59.22 85 THR A CA 1
ATOM 642 C C . THR A 1 85 ? 5.435 -6.171 18.666 1.00 59.22 85 THR A C 1
ATOM 644 O O . THR A 1 85 ? 6.055 -7.008 19.313 1.00 59.22 85 THR A O 1
ATOM 647 N N . ALA A 1 86 ? 5.729 -4.866 18.705 1.00 57.75 86 ALA A N 1
ATOM 648 C CA . ALA A 1 86 ? 6.804 -4.326 19.536 1.00 57.75 86 ALA A CA 1
ATOM 649 C C . ALA A 1 86 ? 6.497 -4.499 21.036 1.00 57.75 86 ALA A C 1
ATOM 651 O O . ALA A 1 86 ? 7.334 -4.998 21.780 1.00 57.75 86 ALA A O 1
ATOM 652 N N . ARG A 1 87 ? 5.263 -4.198 21.472 1.00 59.16 87 ARG A N 1
ATOM 653 C CA . ARG A 1 87 ? 4.849 -4.396 22.875 1.00 59.16 87 ARG A CA 1
ATOM 654 C C . ARG A 1 87 ? 4.705 -5.866 23.277 1.00 59.16 87 ARG A C 1
ATOM 656 O O . ARG A 1 87 ? 4.952 -6.205 24.434 1.00 59.16 87 ARG A O 1
ATOM 663 N N . LEU A 1 88 ? 4.300 -6.733 22.347 1.00 60.06 88 LEU A N 1
ATOM 664 C CA . LEU A 1 88 ? 4.215 -8.174 22.596 1.00 60.06 88 LEU A CA 1
ATOM 665 C C . LEU A 1 88 ? 5.602 -8.824 22.711 1.00 60.06 88 LEU A C 1
ATOM 667 O O . LEU A 1 88 ? 5.756 -9.722 23.535 1.00 60.06 88 LEU A O 1
ATOM 671 N N . MET A 1 89 ? 6.612 -8.361 21.960 1.00 58.38 89 MET A N 1
ATOM 672 C CA . MET A 1 89 ? 7.994 -8.839 22.120 1.00 58.38 89 MET A CA 1
ATOM 673 C C . MET A 1 89 ? 8.622 -8.389 23.447 1.00 58.38 89 MET A C 1
ATOM 675 O O . MET A 1 89 ? 9.176 -9.235 24.148 1.00 58.38 89 MET A O 1
ATOM 679 N N . ASP A 1 90 ? 8.437 -7.128 23.855 1.00 59.84 90 ASP A N 1
ATOM 680 C CA . ASP A 1 90 ? 8.914 -6.640 25.165 1.00 59.84 90 ASP A CA 1
ATOM 681 C C . ASP A 1 90 ? 8.303 -7.430 26.337 1.00 59.84 90 ASP A C 1
ATOM 683 O O . ASP A 1 90 ? 8.975 -7.741 27.322 1.00 59.84 90 ASP A O 1
ATOM 687 N N . SER A 1 91 ? 7.023 -7.807 26.227 1.00 58.69 91 SER A N 1
ATOM 688 C CA . SER A 1 91 ? 6.335 -8.571 27.278 1.00 58.69 91 SER A CA 1
ATOM 689 C C . SER A 1 91 ? 6.793 -10.035 27.354 1.00 58.69 91 SER A C 1
ATOM 691 O O . SER A 1 91 ? 6.722 -10.638 28.425 1.00 58.69 91 SER A O 1
ATOM 693 N N . TYR A 1 92 ? 7.279 -10.620 26.251 1.00 59.03 92 TYR A N 1
ATOM 694 C CA . TYR A 1 92 ? 7.770 -12.003 26.238 1.00 59.03 92 TYR A CA 1
ATOM 695 C C . TYR A 1 92 ? 9.194 -12.117 26.804 1.00 59.03 92 TYR A C 1
ATOM 697 O O . TYR A 1 92 ? 9.494 -13.067 27.529 1.00 59.03 92 TYR A O 1
ATOM 705 N N . GLU A 1 93 ? 10.059 -11.129 26.556 1.00 55.97 93 GLU A N 1
ATOM 706 C CA . GLU A 1 93 ? 11.396 -11.102 27.165 1.00 55.97 93 GLU A CA 1
ATOM 707 C C . GLU A 1 93 ? 11.336 -10.808 28.671 1.00 55.97 93 GLU A C 1
ATOM 709 O O . GLU A 1 93 ? 12.005 -11.489 29.451 1.00 55.97 93 GLU A O 1
ATOM 714 N N . ALA A 1 94 ? 10.451 -9.906 29.115 1.00 57.31 94 ALA A N 1
ATOM 715 C CA . ALA A 1 94 ? 10.263 -9.608 30.539 1.00 57.31 94 ALA A CA 1
ATOM 716 C C . ALA A 1 94 ? 9.655 -10.774 31.352 1.00 57.31 94 ALA A C 1
ATOM 718 O O . ALA A 1 94 ? 9.849 -10.850 32.566 1.00 57.31 94 ALA A O 1
ATOM 719 N N . GLY A 1 95 ? 8.941 -11.701 30.703 1.00 51.78 95 GLY A N 1
ATOM 720 C CA . GLY A 1 95 ? 8.280 -12.840 31.353 1.00 51.78 95 GLY A CA 1
ATOM 721 C C . GLY A 1 95 ? 9.151 -14.088 31.542 1.00 51.78 95 GLY A C 1
ATOM 722 O O . GLY A 1 95 ? 8.757 -14.994 32.275 1.00 51.78 95 GLY A O 1
ATOM 723 N N . SER A 1 96 ? 10.331 -14.166 30.914 1.00 52.00 96 SER A N 1
ATOM 724 C CA . SER A 1 96 ? 11.173 -15.381 30.939 1.00 52.00 96 SER A CA 1
ATOM 725 C C . SER A 1 96 ? 12.269 -15.373 32.024 1.00 52.00 96 SER A C 1
ATOM 727 O O . SER A 1 96 ? 12.989 -16.357 32.197 1.00 52.00 96 SER A O 1
ATOM 729 N N . GLY A 1 97 ? 12.367 -14.287 32.800 1.00 52.91 97 GLY A N 1
ATOM 730 C CA . GLY A 1 97 ? 13.472 -14.006 33.723 1.00 52.91 97 GLY A CA 1
ATOM 731 C C . GLY A 1 97 ? 13.250 -14.282 35.216 1.00 52.91 97 GLY A C 1
ATOM 732 O O . GLY A 1 97 ? 14.062 -13.823 36.013 1.00 52.91 97 GLY A O 1
ATOM 733 N N . CYS A 1 98 ? 12.194 -14.984 35.648 1.00 51.59 98 CYS A N 1
ATOM 734 C CA . CYS A 1 98 ? 12.022 -15.278 37.080 1.00 51.59 98 CYS A CA 1
ATOM 735 C C . CYS A 1 98 ? 11.368 -16.640 37.358 1.00 51.59 98 CYS A C 1
ATOM 737 O O . CYS A 1 98 ? 10.229 -16.740 37.801 1.00 51.59 98 CYS A O 1
ATOM 739 N N . SER A 1 99 ? 12.112 -17.718 37.107 1.00 52.44 99 SER A N 1
ATOM 740 C CA . SER A 1 99 ? 11.937 -18.976 37.845 1.00 52.44 99 SER A CA 1
ATOM 741 C C . SER A 1 99 ? 13.206 -19.825 37.759 1.00 52.44 99 SER A C 1
ATOM 743 O O . SER A 1 99 ? 13.272 -20.840 37.068 1.00 52.44 99 SER A O 1
ATOM 745 N N . LYS A 1 100 ? 14.253 -19.402 38.469 1.00 49.59 100 LYS A N 1
ATOM 746 C CA . LYS A 1 100 ? 15.254 -20.333 38.992 1.00 49.59 100 LYS A CA 1
ATOM 747 C C . LYS A 1 100 ? 15.511 -19.979 40.453 1.00 49.59 100 LYS A C 1
ATOM 749 O O . LYS A 1 100 ? 15.975 -18.884 40.738 1.00 49.59 100 LYS A O 1
ATOM 754 N N . ARG A 1 101 ? 15.070 -20.931 41.283 1.00 47.41 101 ARG A N 1
ATOM 755 C CA . ARG A 1 101 ? 15.423 -21.255 42.674 1.00 47.41 101 ARG A CA 1
ATOM 756 C C . ARG A 1 101 ? 16.502 -20.410 43.332 1.00 47.41 101 ARG A C 1
ATOM 758 O O . ARG A 1 101 ? 17.601 -20.333 42.743 1.00 47.41 101 ARG A O 1
#

Radius of gyration: 29.12 Å; chains: 1; bounding box: 66×50×78 Å

Secondary structure (DSSP, 8-state):
---STTSS-----HHHHHHHHHHHHHHHHHHHHHHHHHHHHHHHHHHHHHHHHHHHHHHHHHTSS-HHHHHHHHHHHHH-TTTHHHHHHHHHHHHSS----

Foldseek 3Di:
DPPPPPPPDDPDDVVVVVVVVVVVVVVVVVVCCVVVVVVVVVVVLVVVLVVVLVVLVVCCVVVVDPVVRSVVVNCVSPPDPPCVVVVVVVVVVVPPPDDDD